Protein AF-A0A3E0PVN8-F1 (afdb_monomer)

Sequence (149 aa):
MADACSVDGCQRPIYGRQEWCEMHYRRVLRTGKTGPPGPVTRAQGCIVDGCDASHDARGYCHGHYQRLQRTGDAGTTPLREGERMCSVEGCERPHKARGFCAAHYKRVLASGDPRPDEPIRAVKGIHEHKGYRFVPVPDRYRHLRTIRR

pLDDT: mean 81.29, std 11.4, range [34.12, 94.5]

Secondary structure (DSSP, 8-state):
-PPBPSSTT--PBP-TTSSS-HHHHHHHHHHSS----------PBPSSTT--SBEEETTEEHHHHHHHHHHS---SS-SS-S-PBPSSTT--SBEEETTEEHHHHHHHHHHS---TTS-SS----SEEETTEEE-PPPGGGGGGG----

Radius of gyration: 23.18 Å; Cα contacts (8 Å, |Δi|>4): 170; chains: 1; bounding box: 50×35×57 Å

Solvent-accessible surface area (backbone atoms only — not comparable to full-atom values): 9333 Å² total; per-residue (Å²): 132,78,58,55,19,73,50,88,95,41,84,46,50,39,40,82,98,50,66,27,18,61,67,44,45,55,37,26,75,65,71,73,46,68,72,76,98,65,82,86,70,78,55,51,58,22,74,46,80,96,40,85,47,49,26,70,45,95,51,22,18,63,67,36,42,54,34,27,76,73,70,74,48,53,72,76,73,71,95,64,86,73,90,49,55,21,76,44,85,95,42,92,43,59,37,68,51,96,52,20,19,68,64,35,40,51,34,27,73,75,68,72,46,55,51,78,90,55,72,94,70,80,82,67,65,76,46,76,57,97,93,41,80,46,69,70,76,55,76,94,55,49,74,74,73,67,76,78,126

Structure (mmCIF, N/CA/C/O backbone):
data_AF-A0A3E0PVN8-F1
#
_entry.id   AF-A0A3E0PVN8-F1
#
loop_
_atom_site.group_PDB
_atom_site.id
_atom_site.type_symbol
_atom_site.label_atom_id
_atom_site.label_alt_id
_atom_site.label_comp_id
_atom_site.label_asym_id
_atom_site.label_entity_id
_atom_site.label_seq_id
_atom_site.pdbx_PDB_ins_code
_atom_site.Cartn_x
_atom_site.Cartn_y
_atom_site.Cartn_z
_atom_site.occupancy
_atom_site.B_iso_or_equiv
_atom_site.auth_seq_id
_atom_site.auth_comp_id
_atom_site.auth_asym_id
_atom_site.auth_atom_id
_atom_site.pdbx_PDB_model_num
ATOM 1 N N . MET A 1 1 ? 15.881 6.112 30.661 1.00 51.59 1 MET A N 1
ATOM 2 C CA . MET A 1 1 ? 15.039 4.906 30.802 1.00 51.59 1 MET A CA 1
ATOM 3 C C . MET A 1 1 ? 13.800 5.158 29.963 1.00 51.59 1 MET A C 1
ATOM 5 O O . MET A 1 1 ? 13.297 6.268 30.032 1.00 51.59 1 MET A O 1
ATOM 9 N N . ALA A 1 2 ? 13.408 4.246 29.073 1.00 63.62 2 ALA A N 1
ATOM 10 C CA . ALA A 1 2 ? 12.214 4.460 28.257 1.00 63.62 2 ALA A CA 1
ATOM 11 C C . ALA A 1 2 ? 10.987 4.209 29.133 1.00 63.62 2 ALA A C 1
ATOM 13 O O . ALA A 1 2 ? 10.871 3.120 29.696 1.00 63.62 2 ALA A O 1
ATOM 14 N N . ASP A 1 3 ? 10.118 5.207 29.263 1.00 81.50 3 ASP A N 1
ATOM 15 C CA . ASP A 1 3 ? 8.871 5.060 30.003 1.00 81.50 3 ASP A CA 1
ATOM 16 C C . ASP A 1 3 ? 8.054 3.896 29.424 1.00 81.50 3 ASP A C 1
ATOM 18 O O . ASP A 1 3 ? 7.998 3.688 28.205 1.00 81.50 3 ASP A O 1
ATOM 22 N N . ALA A 1 4 ? 7.481 3.084 30.308 1.00 85.44 4 ALA A N 1
ATOM 23 C CA . ALA A 1 4 ? 6.714 1.903 29.939 1.00 85.44 4 ALA A CA 1
ATOM 24 C C . ALA A 1 4 ? 5.253 2.267 29.659 1.00 85.44 4 ALA A C 1
ATOM 26 O O . ALA A 1 4 ? 4.713 3.236 30.187 1.00 85.44 4 ALA A O 1
ATOM 27 N N . CYS A 1 5 ? 4.603 1.478 28.809 1.00 89.88 5 CYS A N 1
ATOM 28 C CA . CYS A 1 5 ? 3.192 1.643 28.499 1.00 89.88 5 CYS A CA 1
ATOM 29 C C . CYS A 1 5 ? 2.320 1.605 29.767 1.00 89.88 5 CYS A C 1
ATOM 31 O O . CYS A 1 5 ? 2.388 0.650 30.528 1.00 89.88 5 CYS A O 1
ATOM 33 N N . SER A 1 6 ? 1.388 2.550 29.896 1.00 89.25 6 SER A N 1
ATOM 34 C CA . SER A 1 6 ? 0.412 2.657 31.000 1.00 89.25 6 SER A CA 1
ATOM 35 C C . SER A 1 6 ? -0.599 1.491 31.085 1.00 89.25 6 SER A C 1
ATOM 37 O O . SER A 1 6 ? -1.415 1.415 31.997 1.00 89.25 6 SER A O 1
ATOM 39 N N . VAL A 1 7 ? -0.570 0.545 30.141 1.00 87.12 7 VAL A N 1
ATOM 40 C CA . VAL A 1 7 ? -1.488 -0.602 30.168 1.00 87.12 7 VAL A CA 1
ATOM 41 C C . VAL A 1 7 ? -0.904 -1.673 31.072 1.00 87.12 7 VAL A C 1
ATOM 43 O O . VAL A 1 7 ? 0.207 -2.140 30.819 1.00 87.12 7 VAL A O 1
ATOM 46 N N . ASP A 1 8 ? -1.677 -2.077 32.075 1.00 85.31 8 ASP A N 1
ATOM 47 C CA . ASP A 1 8 ? -1.299 -3.122 33.022 1.00 85.31 8 ASP A CA 1
ATOM 48 C C . ASP A 1 8 ? -0.814 -4.396 32.302 1.00 85.31 8 ASP A C 1
ATOM 50 O O . ASP A 1 8 ? -1.404 -4.846 31.314 1.00 85.31 8 ASP A O 1
ATOM 54 N N . GLY A 1 9 ? 0.332 -4.922 32.740 1.00 83.94 9 GLY A N 1
ATOM 55 C CA . GLY A 1 9 ? 0.988 -6.076 32.116 1.00 83.94 9 GLY A CA 1
ATOM 56 C C . GLY A 1 9 ? 1.723 -5.803 30.791 1.00 83.94 9 GLY A C 1
ATOM 57 O O . GLY A 1 9 ? 2.246 -6.739 30.185 1.00 83.94 9 GLY A O 1
ATOM 58 N N . CYS A 1 10 ? 1.816 -4.554 30.317 1.00 85.50 10 CYS A N 1
ATOM 59 C CA . CYS A 1 10 ? 2.530 -4.209 29.083 1.00 85.50 10 CYS A CA 1
ATOM 60 C C . CYS A 1 10 ? 3.894 -3.558 29.350 1.00 85.50 10 CYS A C 1
ATOM 62 O O . CYS A 1 10 ? 3.992 -2.376 29.654 1.00 85.50 10 CYS A O 1
ATOM 64 N N . GLN A 1 11 ? 4.975 -4.298 29.107 1.00 86.75 11 GLN A N 1
ATOM 65 C CA . GLN A 1 11 ? 6.352 -3.811 29.292 1.00 86.75 11 GLN A CA 1
ATOM 66 C C . GLN A 1 11 ? 6.941 -3.111 28.053 1.00 86.75 11 GLN A C 1
ATOM 68 O O . GLN A 1 11 ?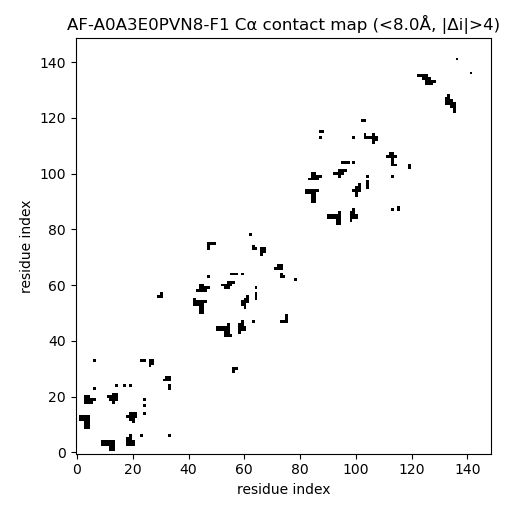 8.141 -2.852 27.977 1.00 86.75 11 GLN A O 1
ATOM 73 N N . ARG A 1 12 ? 6.123 -2.837 27.031 1.00 88.62 12 ARG A N 1
ATOM 74 C CA . ARG A 1 12 ? 6.598 -2.184 25.802 1.00 88.62 12 ARG A CA 1
ATOM 75 C C . ARG A 1 12 ? 6.855 -0.695 26.062 1.00 88.62 12 ARG A C 1
ATOM 77 O O . ARG A 1 12 ? 6.062 -0.080 26.777 1.00 88.62 12 ARG A O 1
ATOM 84 N N . PRO A 1 13 ? 7.884 -0.099 25.435 1.00 90.81 13 PRO A N 1
ATOM 85 C CA . PRO A 1 13 ? 8.174 1.318 25.606 1.00 90.81 13 PRO A CA 1
ATOM 86 C C . PRO A 1 13 ? 7.050 2.189 25.037 1.00 90.81 13 PRO A C 1
ATOM 88 O O . PRO A 1 13 ? 6.390 1.823 24.054 1.00 90.81 13 PRO A O 1
ATOM 91 N N . ILE A 1 14 ? 6.860 3.349 25.657 1.00 91.12 14 ILE A N 1
ATOM 92 C CA . ILE A 1 14 ? 5.978 4.414 25.197 1.00 91.12 14 ILE A CA 1
ATOM 93 C C . ILE A 1 14 ? 6.355 4.852 23.777 1.00 91.12 14 ILE A C 1
ATOM 95 O O . ILE A 1 14 ? 7.527 4.950 23.410 1.00 91.12 14 ILE A O 1
ATOM 99 N N . TYR A 1 15 ? 5.333 5.119 22.965 1.00 89.50 15 TYR A N 1
ATOM 100 C CA . TYR A 1 15 ? 5.480 5.636 21.613 1.00 89.50 15 TYR A CA 1
ATOM 101 C C . TYR A 1 15 ? 5.194 7.141 21.570 1.00 89.50 15 TYR A C 1
ATOM 103 O O . TYR A 1 15 ? 4.057 7.585 21.736 1.00 89.50 15 TYR A O 1
ATOM 111 N N . GLY A 1 16 ? 6.229 7.935 21.290 1.00 85.12 16 GLY A N 1
ATOM 112 C CA . GLY A 1 16 ? 6.117 9.391 21.205 1.00 85.12 16 GLY A CA 1
ATOM 113 C C . GLY A 1 16 ? 5.899 10.042 22.575 1.00 85.12 16 GLY A C 1
ATOM 114 O O . GLY A 1 16 ? 6.532 9.653 23.547 1.00 85.12 16 GLY A O 1
ATOM 115 N N . ARG A 1 17 ? 5.026 11.056 22.646 1.00 80.31 17 ARG A N 1
ATOM 116 C CA . ARG A 1 17 ? 4.707 11.813 23.878 1.00 80.31 17 ARG A CA 1
ATOM 117 C C . ARG A 1 17 ? 3.411 11.350 24.563 1.00 80.31 17 ARG A C 1
ATOM 119 O O . ARG A 1 17 ? 2.718 12.161 25.165 1.00 80.31 17 ARG A O 1
ATOM 126 N N . GLN A 1 18 ? 3.020 10.095 24.374 1.00 81.88 18 GLN A N 1
ATOM 127 C CA . GLN A 1 18 ? 1.744 9.561 24.872 1.00 81.88 18 GLN A CA 1
ATOM 128 C C . GLN A 1 18 ? 1.989 8.565 25.996 1.00 81.88 18 GLN A C 1
ATOM 130 O O . GLN A 1 18 ? 3.110 8.137 26.186 1.00 81.88 18 GLN A O 1
ATOM 135 N N . GLU A 1 19 ? 0.960 8.116 26.700 1.00 88.31 19 GLU A N 1
ATOM 136 C CA . GLU A 1 19 ? 1.131 7.164 27.812 1.00 88.31 19 GLU A CA 1
ATOM 137 C C . GLU A 1 19 ? 1.124 5.693 27.352 1.00 88.31 19 GLU A C 1
ATOM 139 O O . GLU A 1 19 ? 1.072 4.759 28.152 1.00 88.31 19 GLU A O 1
ATOM 144 N N . TRP A 1 20 ? 1.160 5.449 26.039 1.00 89.62 20 TRP A N 1
ATOM 145 C CA . TRP A 1 20 ? 0.947 4.129 25.450 1.00 89.62 20 TRP A CA 1
ATOM 146 C C . TRP A 1 20 ? 2.051 3.733 24.475 1.00 89.62 20 TRP A C 1
ATOM 148 O O . TRP A 1 20 ? 2.613 4.561 23.759 1.00 89.62 20 TRP A O 1
ATOM 158 N N . CYS A 1 21 ? 2.323 2.430 24.387 1.00 92.00 21 CYS A N 1
ATOM 159 C CA . CYS A 1 21 ? 3.156 1.883 23.320 1.00 92.00 21 CYS A CA 1
ATOM 160 C C . CYS A 1 21 ? 2.457 2.003 21.957 1.00 92.00 21 CYS A C 1
ATOM 162 O O . CYS A 1 21 ? 1.238 2.159 21.875 1.00 92.00 21 CYS A O 1
ATOM 164 N N . GLU A 1 22 ? 3.213 1.849 20.867 1.00 89.38 22 GLU A N 1
ATOM 165 C CA . GLU A 1 22 ? 2.715 2.040 19.495 1.00 89.38 22 GLU A CA 1
ATOM 166 C C . GLU A 1 22 ? 1.441 1.227 19.201 1.00 89.38 22 GLU A C 1
ATOM 168 O O . GLU A 1 22 ? 0.510 1.710 18.557 1.00 89.38 22 GLU A O 1
ATOM 173 N N . MET A 1 23 ? 1.377 -0.010 19.701 1.00 87.50 23 MET A N 1
ATOM 174 C CA . MET A 1 23 ? 0.230 -0.893 19.502 1.00 87.50 23 MET A CA 1
ATOM 175 C C . MET A 1 23 ? -1.004 -0.396 20.268 1.00 87.50 23 MET A C 1
ATOM 177 O O . MET A 1 23 ? -2.076 -0.299 19.674 1.00 87.50 23 MET A O 1
ATOM 181 N N . HIS A 1 24 ? -0.856 -0.033 21.549 1.00 89.00 24 HIS A N 1
ATOM 182 C CA . HIS A 1 24 ? -1.962 0.482 22.360 1.00 89.00 24 HIS A CA 1
ATOM 183 C C . HIS A 1 24 ? -2.436 1.850 21.873 1.00 89.00 24 HIS A C 1
ATOM 185 O O . HIS A 1 24 ? -3.642 2.052 21.772 1.00 89.00 24 HIS A O 1
ATOM 191 N N . TYR A 1 25 ? -1.527 2.730 21.449 1.00 88.44 25 TYR A N 1
ATOM 192 C CA . TYR A 1 25 ? -1.888 3.987 20.797 1.00 88.44 25 TYR A CA 1
ATOM 193 C C . TYR A 1 25 ? -2.731 3.746 19.536 1.00 88.44 25 TYR A C 1
ATOM 195 O O . TYR A 1 25 ? -3.843 4.260 19.411 1.00 88.44 25 TYR A O 1
ATOM 203 N N . ARG A 1 26 ? -2.258 2.887 18.621 1.00 84.44 26 ARG A N 1
ATOM 204 C CA . ARG A 1 26 ? -3.011 2.531 17.405 1.00 84.44 26 ARG A CA 1
ATOM 205 C C . ARG A 1 26 ? -4.355 1.878 17.724 1.00 84.44 26 ARG A C 1
ATOM 207 O O . ARG A 1 26 ? -5.321 2.088 16.994 1.00 84.44 26 ARG A O 1
ATOM 214 N N . ARG A 1 27 ? -4.439 1.094 18.798 1.00 82.94 27 ARG A N 1
ATOM 215 C CA . ARG A 1 27 ? -5.686 0.467 19.243 1.00 82.94 27 ARG A CA 1
ATOM 216 C C . ARG A 1 27 ? -6.679 1.491 19.793 1.00 82.94 27 ARG A C 1
ATOM 218 O O . ARG A 1 27 ? -7.851 1.420 19.423 1.00 82.94 27 ARG A O 1
ATOM 225 N N . VAL A 1 28 ? -6.225 2.457 20.592 1.00 85.25 28 VAL A N 1
ATOM 226 C CA . VAL A 1 28 ? -7.052 3.574 21.076 1.00 85.25 28 VAL A CA 1
ATOM 227 C C . VAL A 1 28 ? -7.566 4.401 19.899 1.00 85.25 28 VAL A C 1
ATOM 229 O O . VAL A 1 28 ? -8.759 4.670 19.837 1.00 85.25 28 VAL A O 1
ATOM 232 N N . LEU A 1 29 ? -6.733 4.692 18.894 1.00 81.75 29 LEU A N 1
ATOM 233 C CA . LEU A 1 29 ? -7.189 5.381 17.679 1.00 81.75 29 LEU A CA 1
ATOM 234 C C . LEU A 1 29 ? -8.300 4.624 16.926 1.00 81.75 29 LEU A C 1
ATOM 236 O O . LEU A 1 29 ? -9.171 5.244 16.321 1.00 81.75 29 LEU A O 1
ATOM 240 N N . ARG A 1 30 ? -8.283 3.286 16.937 1.00 71.25 30 ARG A N 1
ATOM 241 C CA . ARG A 1 30 ? -9.289 2.459 16.241 1.00 71.25 30 ARG A CA 1
ATOM 242 C C . ARG A 1 30 ? -10.567 2.254 17.056 1.00 71.25 30 ARG A C 1
ATOM 244 O O . ARG A 1 30 ? -11.672 2.326 16.522 1.00 71.25 30 ARG A O 1
ATOM 251 N N . THR A 1 31 ? -10.420 1.973 18.346 1.00 71.69 31 THR A N 1
ATOM 252 C CA . THR A 1 31 ? -11.503 1.452 19.201 1.00 71.69 31 THR A CA 1
ATOM 253 C C . THR A 1 31 ? -11.928 2.416 20.308 1.00 71.69 31 THR A C 1
ATOM 255 O O . THR A 1 31 ? -12.970 2.217 20.922 1.00 71.69 31 THR A O 1
ATOM 258 N N . GLY A 1 32 ? -11.148 3.468 20.565 1.00 78.38 32 GLY A N 1
ATOM 259 C CA . GLY A 1 32 ? -11.350 4.420 21.659 1.00 78.38 32 GLY A CA 1
ATOM 260 C C . GLY A 1 32 ? -10.847 3.941 23.025 1.00 78.38 32 GLY A C 1
ATOM 261 O O . GLY A 1 32 ? -10.862 4.723 23.968 1.00 78.38 32 GLY A O 1
ATOM 262 N N . LYS A 1 33 ? -10.404 2.681 23.162 1.00 80.88 33 LYS A N 1
ATOM 263 C CA . LYS A 1 33 ? -9.921 2.098 24.427 1.00 80.88 33 LYS A CA 1
ATOM 264 C C . LYS A 1 33 ? -8.703 1.197 24.181 1.00 80.88 33 LYS A C 1
ATOM 266 O O . LYS A 1 33 ? -8.527 0.662 23.091 1.00 80.88 33 LYS A O 1
ATOM 271 N N . THR A 1 34 ? -7.851 1.005 25.186 1.00 79.88 34 THR A N 1
ATOM 272 C CA . THR A 1 34 ? -6.748 0.026 25.115 1.00 79.88 34 THR A CA 1
ATOM 273 C C . THR A 1 34 ? -7.275 -1.406 25.252 1.00 79.88 34 THR A C 1
ATOM 275 O O . THR A 1 34 ? -6.857 -2.281 24.497 1.00 79.88 34 THR A O 1
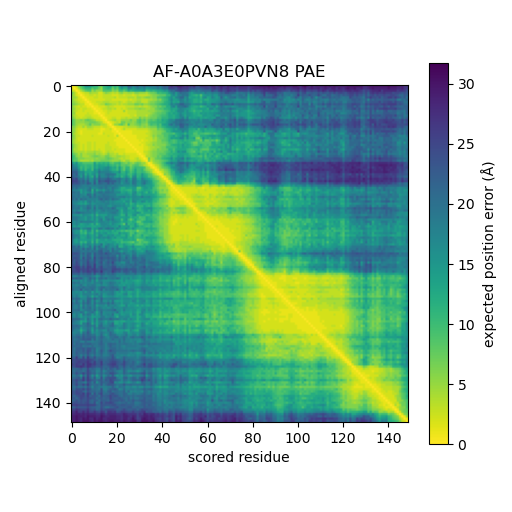ATOM 278 N N . GLY A 1 35 ? -8.260 -1.615 26.134 1.00 68.06 35 GLY A N 1
ATOM 279 C CA . GLY A 1 35 ? -8.965 -2.884 26.348 1.00 68.06 35 GLY A CA 1
ATOM 280 C C . GLY A 1 35 ? -8.060 -4.040 26.817 1.00 68.06 35 GLY A C 1
ATOM 281 O O . GLY A 1 35 ? -6.844 -3.997 26.630 1.00 68.06 35 GLY A O 1
ATOM 282 N N . PRO A 1 36 ? -8.623 -5.102 27.414 1.00 66.75 36 PRO A N 1
ATOM 283 C CA . PRO A 1 36 ? -7.845 -6.286 27.764 1.00 66.75 36 PRO A CA 1
ATOM 284 C C . PRO A 1 36 ? -7.288 -6.986 26.505 1.00 66.75 36 PRO A C 1
ATOM 286 O O . PRO A 1 36 ? -7.794 -6.780 25.391 1.00 66.75 36 PRO A O 1
ATOM 289 N N . PRO A 1 37 ? -6.245 -7.824 26.634 1.00 62.84 37 PRO A N 1
ATOM 290 C CA . PRO A 1 37 ? -5.876 -8.767 25.584 1.00 62.84 37 PRO A CA 1
ATOM 291 C C . PRO A 1 37 ? -7.051 -9.729 25.347 1.00 62.84 37 PRO A C 1
ATOM 293 O O . PRO A 1 37 ? -7.279 -10.658 26.111 1.00 62.84 37 PRO A O 1
ATOM 296 N N . GLY A 1 38 ? -7.843 -9.456 24.311 1.00 60.97 38 GLY A N 1
ATOM 297 C CA . GLY A 1 38 ? -8.971 -10.288 23.902 1.00 60.97 38 GLY A CA 1
ATOM 298 C C . GLY A 1 38 ? -8.623 -11.175 22.704 1.00 60.97 38 GLY A C 1
ATOM 299 O O . GLY A 1 38 ? -7.727 -10.825 21.926 1.00 60.97 38 GLY A O 1
ATOM 300 N N . PRO A 1 39 ? -9.328 -12.306 22.524 1.00 54.12 39 PRO A N 1
ATOM 301 C CA . PRO A 1 39 ? -9.221 -13.106 21.312 1.00 54.12 39 PRO A CA 1
ATOM 302 C C . PRO A 1 39 ? -9.532 -12.247 20.080 1.00 54.12 39 PRO A C 1
ATOM 304 O O . PRO A 1 39 ? -10.435 -11.410 20.105 1.00 54.12 39 PRO A O 1
ATOM 307 N N . VAL A 1 40 ? -8.789 -12.463 18.991 1.00 54.59 40 VAL A N 1
ATOM 308 C CA . VAL A 1 40 ? -9.125 -11.902 17.677 1.00 54.59 40 VAL A CA 1
ATOM 309 C C . VAL A 1 40 ? -10.464 -12.492 17.239 1.00 54.59 40 VAL A C 1
ATOM 311 O O . VAL A 1 40 ? -10.533 -13.610 16.732 1.00 54.59 40 VAL A O 1
ATOM 314 N N . THR A 1 41 ? -11.553 -11.767 17.490 1.00 55.81 41 THR A N 1
ATOM 315 C CA . THR A 1 41 ? -12.873 -12.121 16.968 1.00 55.81 41 THR A CA 1
ATOM 316 C C . THR A 1 41 ? -12.767 -12.227 15.453 1.00 55.81 41 THR A C 1
ATOM 318 O O . THR A 1 41 ? -12.234 -11.317 14.811 1.00 55.81 41 THR A O 1
ATOM 321 N N . ARG A 1 42 ? -13.232 -13.345 14.876 1.00 55.19 42 ARG A N 1
ATOM 322 C CA . ARG A 1 42 ? -13.285 -13.502 13.418 1.00 55.19 42 ARG A CA 1
ATOM 323 C C . ARG A 1 42 ? -14.049 -12.320 12.849 1.00 55.19 42 ARG A C 1
ATOM 325 O O . ARG A 1 42 ? -15.148 -12.019 13.310 1.00 55.19 42 ARG A O 1
ATOM 332 N N . ALA A 1 43 ? -13.421 -11.658 11.890 1.00 58.59 43 ALA A N 1
ATOM 333 C CA . ALA A 1 43 ? -13.964 -10.455 11.317 1.00 58.59 43 ALA A CA 1
ATOM 334 C C . ALA A 1 43 ? -15.321 -10.757 10.669 1.00 58.59 43 ALA A C 1
ATOM 336 O O . ALA A 1 43 ? -15.385 -11.526 9.709 1.00 58.59 43 ALA A O 1
ATOM 337 N N . GLN A 1 44 ? -16.396 -10.186 11.213 1.00 68.75 44 GLN A N 1
ATOM 338 C CA . GLN A 1 44 ? -17.706 -10.215 10.563 1.00 68.75 44 GLN A CA 1
ATOM 339 C C . GLN A 1 44 ? -17.617 -9.443 9.236 1.00 68.75 44 GLN A C 1
ATOM 341 O O . GLN A 1 44 ? -16.654 -8.710 8.998 1.00 68.75 44 GLN A O 1
ATOM 346 N N . GLY A 1 45 ? -18.601 -9.621 8.355 1.00 80.25 45 GLY A N 1
ATOM 347 C CA . GLY A 1 45 ? -18.673 -8.866 7.103 1.00 80.25 45 GLY A CA 1
ATOM 348 C C . GLY A 1 45 ? -18.691 -7.352 7.339 1.00 80.25 45 GLY A C 1
ATOM 349 O O . GLY A 1 45 ? -19.039 -6.872 8.423 1.00 80.25 45 GLY A O 1
ATOM 350 N N . CYS A 1 46 ? -18.279 -6.595 6.327 1.00 86.62 46 CYS A N 1
ATOM 351 C CA . CYS A 1 46 ? -18.405 -5.147 6.333 1.00 86.62 46 CYS A CA 1
ATOM 352 C C . CYS A 1 46 ? -19.888 -4.744 6.360 1.00 86.62 46 CYS A C 1
ATOM 354 O O . CYS A 1 46 ? -20.695 -5.314 5.639 1.00 86.62 46 CYS A O 1
ATOM 356 N N . ILE A 1 47 ? -20.236 -3.706 7.124 1.00 87.62 47 ILE A N 1
ATOM 357 C CA . ILE A 1 47 ? -21.605 -3.160 7.210 1.00 87.62 47 ILE A CA 1
ATOM 358 C C . ILE A 1 47 ? -22.064 -2.439 5.931 1.00 87.62 47 ILE A C 1
ATOM 360 O O . ILE A 1 47 ? -23.215 -2.034 5.818 1.00 87.62 47 ILE A O 1
ATOM 364 N N . VAL A 1 48 ? -21.151 -2.233 4.982 1.00 84.50 48 VAL A N 1
ATOM 365 C CA . VAL A 1 48 ? -21.461 -1.575 3.713 1.00 84.50 48 VAL A CA 1
ATOM 366 C C . VAL A 1 48 ? -22.086 -2.610 2.796 1.00 84.50 48 VAL A C 1
ATOM 368 O O . VAL A 1 48 ? -21.473 -3.646 2.535 1.00 84.50 48 VAL A O 1
ATOM 371 N N . ASP A 1 49 ? -23.286 -2.303 2.315 1.00 84.06 49 ASP A N 1
ATOM 372 C CA . ASP A 1 49 ? -24.045 -3.162 1.415 1.00 84.06 49 ASP A CA 1
ATOM 373 C C . ASP A 1 49 ? -23.223 -3.514 0.161 1.00 84.06 49 ASP A C 1
ATOM 375 O O . ASP A 1 49 ? -22.575 -2.649 -0.438 1.00 84.06 49 ASP A O 1
ATOM 379 N N . GLY A 1 50 ? -23.177 -4.803 -0.187 1.00 82.06 50 GLY A N 1
ATOM 380 C CA . GLY A 1 50 ? -22.377 -5.315 -1.305 1.00 82.06 50 GLY A CA 1
ATOM 381 C C . GLY A 1 50 ? -20.868 -5.450 -1.046 1.00 82.06 50 GLY A C 1
ATOM 382 O O . GLY A 1 50 ? -20.101 -5.586 -1.999 1.00 82.06 50 GLY A O 1
ATOM 383 N N . CYS A 1 51 ? -20.404 -5.402 0.211 1.00 82.69 51 CYS A N 1
ATOM 384 C CA . CYS A 1 51 ? -18.993 -5.591 0.558 1.00 82.69 51 CYS A CA 1
ATOM 385 C C . CYS A 1 51 ? -18.745 -6.859 1.393 1.00 82.69 51 CYS A C 1
ATOM 387 O O . CYS A 1 51 ? -18.908 -6.858 2.611 1.00 82.69 51 CYS A O 1
ATOM 389 N N . ASP A 1 52 ? -18.205 -7.902 0.759 1.00 81.94 52 ASP A N 1
ATOM 390 C CA . ASP A 1 52 ? -17.848 -9.173 1.419 1.00 81.94 52 ASP A CA 1
ATOM 391 C C . ASP A 1 52 ? -16.510 -9.135 2.181 1.00 81.94 52 ASP A C 1
ATOM 393 O O . ASP A 1 52 ? -16.028 -10.147 2.696 1.00 81.94 52 ASP A O 1
ATOM 397 N N . ALA A 1 53 ? -15.860 -7.971 2.247 1.00 81.56 53 ALA A N 1
ATOM 398 C CA . ALA A 1 53 ? -14.590 -7.839 2.943 1.00 81.56 53 ALA A CA 1
ATOM 399 C C . ALA A 1 53 ? -14.779 -7.943 4.463 1.00 81.56 53 ALA A C 1
ATOM 401 O O . ALA A 1 53 ? -15.684 -7.348 5.045 1.00 81.56 53 ALA A O 1
ATOM 402 N N . SER A 1 54 ? -13.848 -8.629 5.119 1.00 82.31 54 SER A N 1
ATOM 403 C CA . SER A 1 54 ? -13.755 -8.704 6.574 1.00 82.31 54 SER A CA 1
ATOM 404 C C . SER A 1 54 ? -13.680 -7.319 7.229 1.00 82.31 54 SER A C 1
ATOM 406 O O . SER A 1 54 ? -12.880 -6.468 6.818 1.00 82.31 54 SER A O 1
ATOM 408 N N . HIS A 1 55 ? -14.480 -7.101 8.276 1.00 83.75 55 HIS A N 1
ATOM 409 C CA . HIS A 1 55 ? -14.390 -5.901 9.096 1.00 83.75 55 HIS A CA 1
ATOM 410 C C . HIS A 1 55 ? -13.018 -5.791 9.785 1.00 83.75 55 HIS A C 1
ATOM 412 O O . HIS A 1 55 ? -12.377 -6.787 10.104 1.00 83.75 55 HIS A O 1
ATOM 418 N N . ASP A 1 56 ? -12.543 -4.569 10.003 1.00 75.62 56 ASP A N 1
ATOM 419 C CA . ASP A 1 56 ? -11.301 -4.276 10.737 1.00 75.62 56 ASP A CA 1
ATOM 420 C C . ASP A 1 56 ? -11.614 -3.486 12.015 1.00 75.62 56 ASP A C 1
ATOM 422 O O . ASP A 1 56 ? -11.073 -3.769 13.082 1.00 75.62 56 ASP A O 1
ATOM 426 N N . ALA A 1 57 ? -12.529 -2.512 11.935 1.00 72.75 57 ALA A N 1
ATOM 427 C CA . ALA A 1 57 ? -12.952 -1.716 13.083 1.00 72.75 57 ALA A CA 1
ATOM 428 C C . ALA A 1 57 ? -14.361 -1.143 12.886 1.00 72.75 57 ALA A C 1
ATOM 430 O O . ALA A 1 57 ? -14.737 -0.752 11.782 1.00 72.75 57 ALA A O 1
ATOM 431 N N . ARG A 1 58 ? -15.129 -1.050 13.982 1.00 76.94 58 ARG A N 1
ATOM 432 C CA . ARG A 1 58 ? -16.466 -0.420 14.026 1.00 76.94 58 ARG A CA 1
ATOM 433 C C . ARG A 1 58 ? -17.457 -0.950 12.970 1.00 76.94 58 ARG A C 1
ATOM 435 O O . ARG A 1 58 ? -18.287 -0.194 12.485 1.00 76.94 58 ARG A O 1
ATOM 442 N N . GLY A 1 59 ? -17.345 -2.225 12.594 1.00 84.62 59 GLY A N 1
ATOM 443 C CA . GLY A 1 59 ? -18.197 -2.853 11.574 1.00 84.62 59 GLY A CA 1
ATOM 444 C C . GLY A 1 59 ? -17.797 -2.567 10.121 1.00 84.62 59 GLY A C 1
ATOM 445 O O . GLY A 1 59 ? -18.419 -3.102 9.212 1.00 84.62 59 GLY A O 1
ATOM 446 N N . TYR A 1 60 ? -16.745 -1.785 9.870 1.00 87.31 60 TYR A N 1
ATOM 447 C CA . TYR A 1 60 ? -16.260 -1.479 8.521 1.00 87.31 60 TYR A CA 1
ATOM 448 C C . TYR A 1 60 ? -15.002 -2.280 8.188 1.00 87.31 60 TYR A C 1
ATOM 450 O O . TYR A 1 60 ? -14.144 -2.489 9.050 1.00 87.31 60 TYR A O 1
ATOM 458 N N . CYS A 1 61 ? -14.838 -2.679 6.925 1.00 88.81 61 CYS A N 1
ATOM 459 C CA . CYS A 1 61 ? -13.555 -3.171 6.425 1.00 88.81 61 CYS A CA 1
ATOM 460 C C . CYS A 1 61 ? -12.495 -2.061 6.490 1.00 88.81 61 CYS A C 1
ATOM 462 O O . CYS A 1 61 ? -12.821 -0.872 6.521 1.00 88.81 61 CYS A O 1
ATOM 464 N N . HIS A 1 62 ? -11.211 -2.425 6.473 1.00 85.69 62 HIS A N 1
ATOM 465 C CA . HIS A 1 62 ? -10.116 -1.449 6.554 1.00 85.69 62 HIS A CA 1
ATOM 466 C C . HIS A 1 62 ? -10.230 -0.329 5.494 1.00 85.69 62 HIS A C 1
ATOM 468 O O . HIS A 1 62 ? -9.926 0.830 5.774 1.00 85.69 62 HIS A O 1
ATOM 474 N N . GLY A 1 63 ? -10.712 -0.656 4.288 1.00 85.56 63 GLY A N 1
ATOM 475 C CA . GLY A 1 63 ? -10.943 0.315 3.216 1.00 85.56 63 GLY A CA 1
ATOM 476 C C . GLY A 1 63 ? -12.051 1.322 3.538 1.00 85.56 63 GLY A C 1
ATOM 477 O O . GLY A 1 63 ? -11.818 2.529 3.465 1.00 85.56 63 GLY A O 1
ATOM 478 N N . HIS A 1 64 ? -13.230 0.838 3.937 1.00 88.12 64 HIS A N 1
ATOM 479 C CA . HIS A 1 64 ? -14.365 1.691 4.296 1.00 88.12 64 HIS A CA 1
ATOM 480 C C . HIS A 1 64 ? -14.112 2.485 5.577 1.00 88.12 64 HIS A C 1
ATOM 482 O O . HIS A 1 64 ? -14.453 3.663 5.633 1.00 88.12 64 HIS A O 1
ATOM 488 N N . TYR A 1 65 ? -13.413 1.911 6.561 1.00 88.19 65 TYR A N 1
ATOM 489 C CA . TYR A 1 65 ? -13.003 2.648 7.755 1.00 88.19 65 TYR A CA 1
ATOM 490 C C . TYR A 1 65 ? -12.050 3.802 7.411 1.00 88.19 65 TYR A C 1
ATOM 492 O O . TYR A 1 65 ? -12.240 4.924 7.878 1.00 88.19 65 TYR A O 1
ATOM 500 N N . GLN A 1 66 ? -11.045 3.567 6.555 1.00 86.31 66 GLN A N 1
ATOM 501 C CA . GLN A 1 66 ? -10.152 4.644 6.110 1.00 86.31 66 GLN A CA 1
ATOM 502 C C . GLN A 1 66 ? -10.886 5.734 5.331 1.00 86.31 66 GLN A C 1
ATOM 504 O O . GLN A 1 66 ? -10.531 6.908 5.449 1.00 86.31 66 GLN A O 1
ATOM 509 N N . ARG A 1 67 ? -11.879 5.367 4.520 1.00 85.94 67 ARG A N 1
ATOM 510 C CA . ARG A 1 67 ? -12.675 6.344 3.779 1.00 85.94 67 ARG A CA 1
ATOM 511 C C . ARG A 1 67 ? -13.541 7.182 4.715 1.00 85.94 67 ARG A C 1
ATOM 513 O O . ARG A 1 67 ? -13.480 8.408 4.626 1.00 85.94 67 ARG A O 1
ATOM 520 N N . LEU A 1 68 ? -14.227 6.537 5.657 1.00 88.00 68 LEU A N 1
ATOM 521 C CA . LEU A 1 68 ? -15.023 7.194 6.689 1.00 88.00 68 LEU A CA 1
ATOM 522 C C . LEU A 1 68 ? -14.183 8.224 7.457 1.00 88.00 68 LEU A C 1
ATOM 524 O O . LEU A 1 68 ? -14.596 9.364 7.618 1.00 88.00 68 LEU A O 1
ATOM 528 N N . GLN A 1 69 ? -12.960 7.860 7.851 1.00 86.19 69 GLN A N 1
ATOM 529 C CA . GLN A 1 69 ? -12.043 8.767 8.552 1.00 86.19 69 GLN A CA 1
ATOM 530 C C . GLN A 1 69 ? -11.601 9.979 7.715 1.00 86.19 69 GLN A C 1
ATOM 532 O O . GLN A 1 69 ? -11.334 11.038 8.270 1.00 86.19 69 GLN A O 1
ATOM 537 N N . ARG A 1 70 ? -11.482 9.836 6.390 1.00 82.69 70 ARG A N 1
ATOM 538 C CA . ARG A 1 70 ? -10.991 10.908 5.504 1.00 82.69 70 ARG A CA 1
ATOM 539 C C . ARG A 1 70 ? -12.090 11.807 4.957 1.00 82.69 70 ARG A C 1
ATOM 541 O O . ARG A 1 70 ? -11.821 12.963 4.658 1.00 82.69 70 ARG A O 1
ATOM 548 N N . THR A 1 71 ? -13.276 11.250 4.746 1.00 83.38 71 THR A N 1
ATOM 549 C CA . THR A 1 71 ? -14.351 11.896 3.979 1.00 83.38 71 THR A CA 1
ATOM 550 C C . THR A 1 71 ? -15.648 12.037 4.766 1.00 83.38 71 THR A C 1
ATOM 552 O O . THR A 1 71 ? -16.533 12.760 4.329 1.00 83.38 71 THR A O 1
ATOM 555 N N . GLY A 1 72 ? -15.770 11.372 5.918 1.00 86.06 72 GLY A N 1
ATOM 556 C CA . GLY A 1 72 ? -17.004 11.329 6.702 1.00 86.06 72 GLY A CA 1
ATOM 557 C C . GLY A 1 72 ? -18.034 10.309 6.207 1.00 86.06 72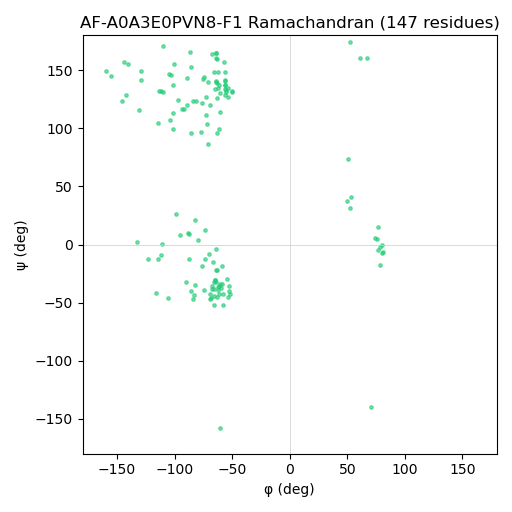 GLY A C 1
ATOM 558 O O . GLY A 1 72 ? -19.007 10.074 6.914 1.00 86.06 72 GLY A O 1
ATOM 559 N N . ASP A 1 73 ? -17.804 9.657 5.061 1.00 84.06 73 ASP A N 1
ATOM 560 C CA . ASP A 1 73 ? -18.686 8.630 4.496 1.00 84.06 73 ASP A CA 1
ATOM 561 C C . ASP A 1 73 ? -17.910 7.349 4.140 1.00 84.06 73 ASP A C 1
ATOM 563 O O . ASP A 1 73 ? -16.770 7.385 3.672 1.00 84.06 73 ASP A O 1
ATOM 567 N N . ALA A 1 74 ? -18.525 6.192 4.380 1.00 81.31 74 ALA A N 1
ATOM 568 C CA . ALA A 1 74 ? -17.995 4.903 3.952 1.00 81.31 74 ALA A CA 1
ATOM 569 C C . ALA A 1 74 ? -18.344 4.612 2.482 1.00 81.31 74 ALA A C 1
ATOM 571 O O . ALA A 1 74 ? -17.496 4.063 1.780 1.00 81.31 74 ALA A O 1
ATOM 572 N N . GLY A 1 75 ? -19.521 5.043 2.007 1.00 80.00 75 GLY A N 1
ATOM 573 C CA . GLY A 1 75 ? -20.013 4.893 0.634 1.00 80.00 75 GLY A CA 1
ATOM 574 C C . GLY A 1 75 ? -19.974 3.464 0.064 1.00 80.00 75 GLY A C 1
ATOM 575 O O . GLY A 1 75 ? -19.434 2.540 0.657 1.00 80.00 75 GLY A O 1
ATOM 576 N N . THR A 1 76 ? -20.524 3.278 -1.135 1.00 72.62 76 THR A N 1
ATOM 577 C CA . THR A 1 76 ? -20.476 1.999 -1.883 1.00 72.62 76 THR A CA 1
ATOM 578 C C . THR A 1 76 ? -19.609 2.082 -3.137 1.00 72.62 76 THR A C 1
ATOM 580 O O . THR A 1 76 ? -19.304 1.072 -3.769 1.00 72.62 76 THR A O 1
ATOM 583 N N . THR A 1 77 ? -19.173 3.287 -3.514 1.00 69.56 77 THR A N 1
ATOM 584 C CA . THR A 1 77 ? -18.315 3.485 -4.683 1.00 69.56 77 THR A CA 1
ATOM 585 C C . THR A 1 77 ? -17.001 2.727 -4.508 1.00 69.56 77 THR A C 1
ATOM 587 O O . THR A 1 77 ? -16.329 2.924 -3.490 1.00 69.56 77 THR A O 1
ATOM 590 N N . PRO A 1 78 ? -16.567 1.924 -5.495 1.00 64.31 78 PRO A N 1
ATOM 591 C CA . PRO A 1 78 ? -15.305 1.209 -5.409 1.00 64.31 78 PRO A CA 1
ATOM 592 C C . PRO A 1 78 ? -14.155 2.171 -5.096 1.00 64.31 78 PRO A C 1
ATOM 594 O O . PRO A 1 78 ? -14.032 3.242 -5.687 1.00 64.31 78 PRO A O 1
ATOM 597 N N . LEU A 1 79 ? -13.280 1.795 -4.158 1.00 62.34 79 LEU A N 1
ATOM 598 C CA . LEU A 1 79 ? -12.096 2.596 -3.814 1.00 62.34 79 LEU A CA 1
ATOM 599 C C . LEU A 1 79 ? -11.118 2.744 -4.986 1.00 62.34 79 LEU A C 1
ATOM 601 O O . LEU A 1 79 ? -10.290 3.655 -4.976 1.00 62.34 79 LEU A O 1
ATOM 605 N N . ARG A 1 80 ? -11.172 1.831 -5.961 1.00 62.41 80 ARG A N 1
ATOM 606 C CA . ARG A 1 80 ? -10.352 1.854 -7.171 1.00 62.41 80 ARG A CA 1
ATOM 607 C C . ARG A 1 80 ? -11.173 1.379 -8.358 1.00 62.41 80 ARG A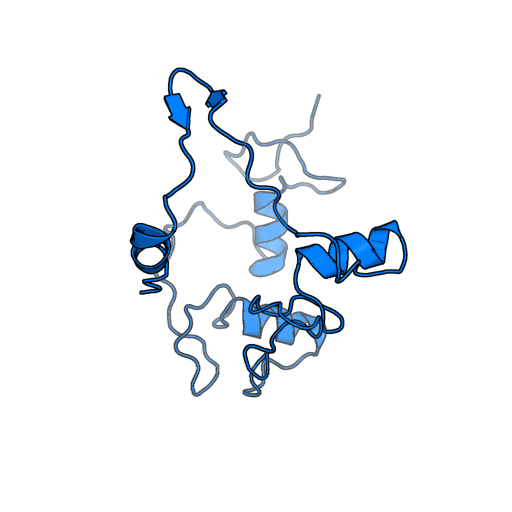 C 1
ATOM 609 O O . ARG A 1 80 ? -11.765 0.307 -8.315 1.00 62.41 80 ARG A O 1
ATOM 616 N N . GLU A 1 81 ? -11.152 2.172 -9.414 1.00 60.62 81 GLU A N 1
ATOM 617 C CA . GLU A 1 81 ? -11.713 1.827 -10.712 1.00 60.62 81 GLU A CA 1
ATOM 618 C C . GLU A 1 81 ? -10.657 1.048 -11.514 1.00 60.62 81 GLU A C 1
ATOM 620 O O . GLU A 1 81 ? -9.750 1.640 -12.104 1.00 60.62 81 GLU A O 1
ATOM 625 N N . GLY A 1 82 ? -10.752 -0.284 -11.461 1.00 64.75 82 GLY A N 1
ATOM 626 C CA . GLY A 1 82 ? -9.998 -1.222 -12.298 1.00 64.75 82 GLY A CA 1
ATOM 627 C C . GLY A 1 82 ? -8.476 -1.291 -12.086 1.00 64.75 82 GLY A C 1
ATOM 628 O O . GLY A 1 82 ? -7.821 -0.391 -11.550 1.00 64.75 82 GLY A O 1
ATOM 629 N N . GLU A 1 83 ? -7.881 -2.394 -12.545 1.00 69.94 83 GLU A N 1
ATOM 630 C CA . GLU A 1 83 ? -6.430 -2.505 -12.704 1.00 69.94 83 GLU A CA 1
ATOM 631 C C . GLU A 1 83 ? -6.003 -1.748 -13.965 1.00 69.94 83 GLU A C 1
ATOM 633 O O . GLU A 1 83 ? -6.069 -2.257 -15.079 1.00 69.94 83 GLU A O 1
ATOM 638 N N . ARG A 1 84 ? -5.560 -0.500 -13.802 1.00 83.25 84 ARG A N 1
ATOM 639 C CA . ARG A 1 84 ? -4.941 0.242 -14.910 1.00 83.25 84 ARG A CA 1
ATOM 640 C C . ARG A 1 84 ? -3.523 -0.288 -15.131 1.00 83.25 84 ARG A C 1
ATOM 642 O O . ARG A 1 84 ? -2.825 -0.587 -14.159 1.00 83.25 84 ARG A O 1
ATOM 649 N N . MET A 1 85 ? -3.086 -0.381 -16.382 1.00 90.38 85 MET A N 1
ATOM 650 C CA . MET A 1 85 ? -1.720 -0.781 -16.739 1.00 90.38 85 MET A CA 1
ATOM 651 C C . MET A 1 85 ? -0.770 0.421 -16.759 1.00 90.38 85 MET A C 1
ATOM 653 O O . MET A 1 85 ? -1.194 1.575 -16.703 1.00 90.38 85 MET A O 1
ATOM 657 N N . CYS A 1 86 ? 0.531 0.149 -16.783 1.00 92.06 86 CYS A N 1
ATOM 658 C CA . CYS A 1 86 ? 1.550 1.178 -16.927 1.00 92.06 86 CYS A CA 1
ATOM 659 C C . CYS A 1 86 ? 1.454 1.862 -18.297 1.00 92.06 86 CYS A C 1
ATOM 661 O O . CYS A 1 86 ? 1.453 1.184 -19.314 1.00 92.06 86 CYS A O 1
ATOM 663 N N . SER A 1 87 ? 1.513 3.192 -18.331 1.00 92.00 87 SER A N 1
ATOM 664 C CA . SER A 1 87 ? 1.528 4.002 -19.560 1.00 92.00 87 SER A CA 1
ATOM 665 C C . SER A 1 87 ? 2.854 3.965 -20.333 1.00 92.00 87 SER A C 1
ATOM 667 O O . SER A 1 87 ? 3.082 4.812 -21.183 1.00 92.00 87 SER A O 1
ATOM 669 N N . VAL A 1 88 ? 3.766 3.049 -20.000 1.00 90.25 88 VAL A N 1
ATOM 670 C CA . VAL A 1 88 ? 5.038 2.908 -20.721 1.00 90.25 88 VAL A CA 1
ATOM 671 C C . VAL A 1 88 ? 4.861 1.785 -21.726 1.00 90.25 88 VAL A C 1
ATOM 673 O O . VAL A 1 88 ? 4.505 0.676 -21.323 1.00 90.25 88 VAL A O 1
ATOM 676 N N . GLU A 1 89 ? 5.124 2.078 -22.995 1.00 88.81 89 GLU A N 1
ATOM 677 C CA . GLU A 1 89 ? 5.043 1.118 -24.096 1.00 88.81 89 GLU A CA 1
ATOM 678 C C . GLU A 1 89 ? 5.807 -0.176 -23.765 1.00 88.81 89 GLU A C 1
ATOM 680 O O . GLU A 1 89 ? 6.922 -0.152 -23.241 1.00 88.81 89 GLU A O 1
ATOM 685 N N . GLY A 1 90 ? 5.172 -1.327 -24.001 1.00 85.94 90 GLY A N 1
ATOM 686 C CA . GLY A 1 90 ? 5.739 -2.646 -23.687 1.00 85.94 90 GLY A CA 1
ATOM 687 C C . GLY A 1 90 ? 5.762 -3.029 -22.197 1.00 85.94 90 GLY A C 1
ATOM 688 O O . GLY A 1 90 ? 6.308 -4.076 -21.841 1.00 85.94 90 GLY A O 1
ATOM 689 N N . CYS A 1 91 ? 5.177 -2.230 -21.293 1.00 88.25 91 CYS A N 1
ATOM 690 C CA . CYS A 1 91 ? 5.121 -2.543 -19.864 1.00 88.25 91 CYS A CA 1
ATOM 691 C C . CYS A 1 91 ? 3.755 -3.092 -19.416 1.00 88.25 91 CYS A C 1
ATOM 693 O O . CYS A 1 91 ? 2.854 -2.347 -19.045 1.00 88.25 91 CYS A O 1
ATOM 695 N N . GLU A 1 92 ? 3.644 -4.413 -19.279 1.00 87.50 92 GLU A N 1
ATOM 696 C CA . GLU A 1 92 ? 2.415 -5.103 -18.829 1.00 87.50 92 GLU A CA 1
ATOM 697 C C . GLU A 1 92 ? 2.226 -5.122 -17.297 1.00 87.50 92 GLU A C 1
ATOM 699 O O . GLU A 1 92 ? 1.561 -5.987 -16.717 1.00 87.50 92 GLU A O 1
ATOM 704 N N . ARG A 1 93 ? 2.888 -4.208 -16.583 1.00 86.75 93 ARG A N 1
ATOM 705 C CA . ARG A 1 93 ? 2.803 -4.144 -15.120 1.00 86.75 93 ARG A CA 1
ATOM 706 C C . ARG A 1 93 ? 1.640 -3.256 -14.691 1.00 86.75 93 ARG A C 1
ATOM 708 O O . ARG A 1 93 ? 1.470 -2.187 -15.276 1.00 86.75 93 ARG A O 1
ATOM 715 N N . PRO A 1 94 ? 0.928 -3.608 -13.605 1.00 89.44 94 PRO A N 1
ATOM 716 C CA . PRO A 1 94 ? -0.138 -2.764 -13.087 1.00 89.44 94 PRO A CA 1
ATOM 717 C C . PRO A 1 94 ? 0.416 -1.399 -12.661 1.00 89.44 94 PRO A C 1
ATOM 719 O O . PRO A 1 94 ? 1.485 -1.292 -12.037 1.00 89.44 94 PRO A O 1
ATOM 722 N N . HIS A 1 95 ? -0.318 -0.348 -13.014 1.00 90.44 95 HIS A N 1
ATOM 723 C CA . HIS A 1 95 ? -0.040 1.015 -12.595 1.00 90.44 95 HIS A CA 1
ATOM 724 C C . HIS A 1 95 ? -0.190 1.123 -11.073 1.00 90.44 95 HIS A C 1
ATOM 726 O O . HIS A 1 95 ? -1.101 0.564 -10.461 1.00 90.44 95 HIS A O 1
ATOM 732 N N . LYS A 1 96 ? 0.724 1.870 -10.455 1.00 87.94 96 LYS A N 1
ATOM 733 C CA . LYS A 1 96 ? 0.708 2.158 -9.021 1.00 87.94 96 LYS A CA 1
ATOM 734 C C . LYS A 1 96 ? 0.276 3.592 -8.735 1.00 87.94 96 LYS A C 1
ATOM 736 O O . LYS A 1 96 ? -0.492 3.814 -7.804 1.00 87.94 96 LYS A O 1
ATOM 741 N N . ALA A 1 97 ? 0.838 4.554 -9.463 1.00 87.38 97 ALA A N 1
ATOM 742 C CA . ALA A 1 97 ? 0.553 5.974 -9.286 1.00 87.38 97 ALA A CA 1
ATOM 743 C C . ALA A 1 97 ? 0.923 6.759 -10.549 1.00 87.38 97 ALA A C 1
ATOM 745 O O . ALA A 1 97 ? 1.870 6.391 -11.244 1.00 87.38 97 ALA A O 1
ATOM 746 N N . ARG A 1 98 ? 0.196 7.853 -10.820 1.00 87.50 98 ARG A N 1
ATOM 747 C CA . ARG A 1 98 ? 0.443 8.775 -11.949 1.00 87.50 98 ARG A CA 1
ATOM 748 C C . ARG A 1 98 ? 0.600 8.073 -13.313 1.00 87.50 98 ARG A C 1
ATOM 750 O O . ARG A 1 98 ? 1.451 8.457 -14.097 1.00 87.50 98 ARG A O 1
ATOM 757 N N . GLY A 1 99 ? -0.164 7.007 -13.568 1.00 89.94 99 GLY A N 1
ATOM 758 C CA . GLY A 1 99 ? -0.074 6.225 -14.814 1.00 89.94 99 GLY A CA 1
ATOM 759 C C . GLY A 1 99 ? 1.121 5.264 -14.904 1.00 89.94 99 GLY A C 1
ATOM 760 O O . GLY A 1 99 ? 1.193 4.451 -15.815 1.00 89.94 99 GLY A O 1
ATOM 761 N N . PHE A 1 100 ? 2.038 5.259 -13.934 1.00 93.50 100 PHE A N 1
ATOM 762 C CA . PHE A 1 100 ? 3.245 4.434 -13.985 1.00 93.50 100 PHE A CA 1
ATOM 763 C C . PHE A 1 100 ? 3.173 3.224 -13.051 1.00 93.50 100 PHE A C 1
ATOM 765 O O . PHE A 1 100 ? 2.619 3.288 -11.948 1.00 93.50 100 PHE A O 1
ATOM 772 N N . CYS A 1 101 ? 3.798 2.110 -13.450 1.00 93.50 101 CYS A N 1
ATOM 773 C CA . CYS A 1 101 ? 4.053 0.994 -12.540 1.00 93.50 101 CYS A CA 1
ATOM 774 C C . CYS A 1 101 ? 4.999 1.421 -11.407 1.00 93.50 101 CYS A C 1
ATOM 776 O O . CYS A 1 101 ? 5.708 2.422 -11.500 1.00 93.50 101 CYS A O 1
ATOM 778 N N . ALA A 1 102 ? 5.073 0.626 -10.337 1.00 92.38 102 ALA A N 1
ATOM 779 C CA . ALA A 1 102 ? 5.892 0.951 -9.167 1.00 92.38 102 ALA A CA 1
ATOM 780 C C . ALA A 1 102 ? 7.373 1.243 -9.483 1.00 92.38 102 ALA A C 1
ATOM 782 O O . ALA A 1 102 ? 8.012 1.991 -8.748 1.00 92.38 102 ALA A O 1
ATOM 783 N N . ALA A 1 103 ? 7.924 0.635 -10.537 1.00 91.81 103 ALA A N 1
ATOM 784 C CA . ALA A 1 103 ? 9.314 0.831 -10.930 1.00 91.81 103 ALA A CA 1
ATOM 785 C C . ALA A 1 103 ? 9.518 2.083 -11.792 1.00 91.81 103 ALA A C 1
ATOM 787 O O . ALA A 1 103 ? 10.390 2.884 -11.473 1.00 91.81 103 ALA A O 1
ATOM 788 N N . HIS A 1 104 ? 8.685 2.294 -12.817 1.00 93.69 104 HIS A N 1
ATOM 789 C CA . HIS A 1 104 ? 8.727 3.519 -13.621 1.00 93.69 104 HIS A CA 1
ATOM 790 C C . HIS A 1 104 ? 8.424 4.749 -12.769 1.00 93.69 104 HIS A C 1
ATOM 792 O O . HIS A 1 104 ? 9.137 5.739 -12.856 1.00 93.69 104 HIS A O 1
ATOM 798 N N . TYR A 1 105 ? 7.475 4.649 -11.834 1.00 94.50 105 TYR A N 1
ATOM 799 C CA . TYR A 1 105 ? 7.197 5.733 -10.896 1.00 94.50 105 TYR A CA 1
ATOM 800 C C . TYR A 1 105 ? 8.421 6.097 -10.040 1.00 94.50 105 TYR A C 1
ATOM 802 O O . TYR A 1 105 ? 8.672 7.271 -9.798 1.00 94.50 105 TYR A O 1
ATOM 810 N N . LYS A 1 106 ? 9.230 5.113 -9.618 1.00 92.62 106 LYS A N 1
ATOM 811 C CA . LYS A 1 106 ? 10.481 5.383 -8.888 1.00 92.62 106 LYS A CA 1
ATOM 812 C C . LYS A 1 106 ? 11.522 6.102 -9.746 1.00 92.62 106 LYS A C 1
ATOM 814 O O . LYS A 1 106 ? 12.211 6.966 -9.219 1.00 92.62 106 LYS A O 1
ATOM 819 N N . ARG A 1 107 ? 11.632 5.764 -11.033 1.00 93.25 107 ARG A N 1
ATOM 820 C CA . ARG A 1 107 ? 12.527 6.469 -11.964 1.00 93.25 107 ARG A CA 1
ATOM 821 C C . ARG A 1 107 ? 12.071 7.909 -12.182 1.00 93.25 107 ARG A C 1
ATOM 823 O O . ARG A 1 107 ? 12.873 8.815 -12.013 1.00 93.25 107 ARG A O 1
ATOM 830 N N . VAL A 1 108 ? 10.770 8.129 -12.385 1.00 94.31 108 VAL A N 1
ATOM 831 C CA . VAL A 1 108 ? 10.193 9.481 -12.475 1.00 94.31 108 VAL A CA 1
ATOM 832 C C . VAL A 1 108 ? 10.467 10.292 -11.206 1.00 94.31 108 VAL A C 1
ATOM 834 O O . VAL A 1 108 ? 10.836 11.454 -11.294 1.00 94.31 108 VAL A O 1
ATOM 837 N N . LEU A 1 109 ? 10.340 9.697 -10.016 1.00 93.44 109 LEU A N 1
ATOM 838 C CA . LEU A 1 109 ? 10.661 10.398 -8.767 1.00 93.44 109 LEU A CA 1
ATOM 839 C C . LEU A 1 109 ? 12.148 10.761 -8.633 1.00 93.44 109 LEU A C 1
ATOM 841 O O . LEU A 1 109 ? 12.460 11.749 -7.979 1.00 93.44 109 LEU A O 1
ATOM 845 N N . ALA A 1 110 ? 13.049 9.963 -9.206 1.00 91.50 110 ALA A N 1
ATOM 846 C CA . ALA A 1 110 ? 14.490 10.184 -9.111 1.00 91.50 110 ALA A CA 1
ATOM 847 C C . ALA A 1 110 ? 15.021 11.152 -10.180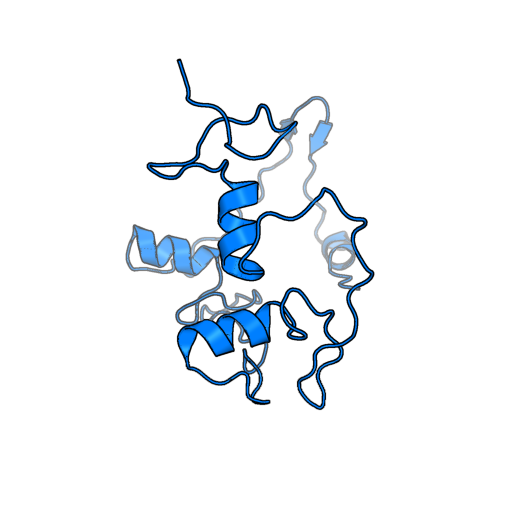 1.00 91.50 110 ALA A C 1
ATOM 849 O O . ALA A 1 110 ? 15.893 11.962 -9.889 1.00 91.50 110 ALA A O 1
ATOM 850 N N . SER A 1 111 ? 14.522 11.049 -11.412 1.00 90.00 111 SER A N 1
ATOM 851 C CA . SER A 1 111 ? 15.079 11.738 -12.583 1.00 90.00 111 SER A CA 1
ATOM 852 C C . SER A 1 111 ? 14.043 12.444 -13.461 1.00 90.00 111 SER A C 1
ATOM 854 O O . SER A 1 111 ? 14.406 12.971 -14.503 1.00 90.00 111 SER A O 1
ATOM 856 N N . GLY A 1 112 ? 12.758 12.432 -13.105 1.00 90.19 112 GLY A N 1
ATOM 857 C CA . GLY A 1 112 ? 11.672 13.015 -13.909 1.00 90.19 112 GLY A CA 1
ATOM 858 C C . GLY A 1 112 ? 11.220 12.162 -15.101 1.00 90.19 112 GLY A C 1
ATOM 859 O O . GLY A 1 112 ? 10.103 12.333 -15.577 1.00 90.19 112 GLY A O 1
ATOM 860 N N . ASP A 1 113 ? 12.035 11.199 -15.529 1.00 88.31 113 ASP A N 1
ATOM 861 C CA . ASP A 1 113 ? 11.800 10.339 -16.695 1.00 88.31 113 ASP A CA 1
ATOM 8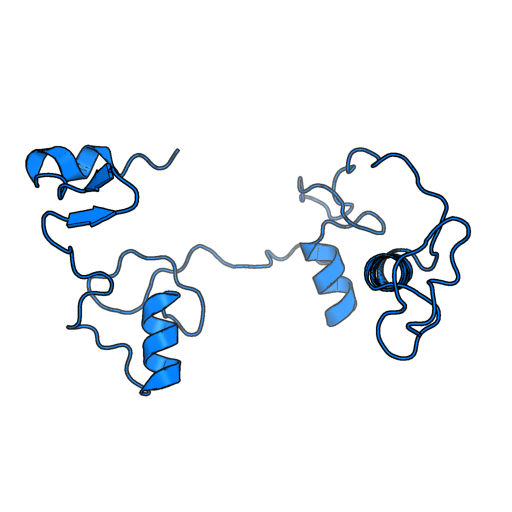62 C C . ASP A 1 113 ? 11.571 8.863 -16.283 1.00 88.31 113 ASP A C 1
ATOM 864 O O . ASP A 1 113 ? 12.346 8.331 -15.474 1.00 88.31 113 ASP A O 1
ATOM 868 N N . PRO A 1 114 ? 10.529 8.169 -16.800 1.00 87.06 114 PRO A N 1
ATOM 869 C CA . PRO A 1 114 ? 10.330 6.734 -16.577 1.00 87.06 114 PRO A CA 1
ATOM 870 C C . PRO A 1 114 ? 11.401 5.828 -17.214 1.00 87.06 114 PRO A C 1
ATOM 872 O O . PRO A 1 114 ? 11.480 4.657 -16.826 1.00 87.06 114 PRO A O 1
ATOM 875 N N . ARG A 1 115 ? 12.224 6.343 -18.138 1.00 87.94 115 ARG A N 1
ATOM 876 C CA . ARG A 1 115 ? 13.230 5.619 -18.936 1.00 87.94 115 ARG A CA 1
ATOM 877 C C . ARG A 1 115 ? 12.640 4.376 -19.611 1.00 87.94 115 ARG A C 1
ATOM 879 O O . ARG A 1 115 ? 12.884 3.264 -19.130 1.00 87.94 115 ARG A O 1
ATOM 886 N N . PRO A 1 116 ? 11.831 4.549 -20.669 1.00 82.44 116 PRO A N 1
ATOM 887 C CA . PRO A 1 116 ? 11.132 3.442 -21.321 1.00 82.44 116 PRO A CA 1
ATOM 888 C C . PRO A 1 116 ? 12.100 2.409 -21.914 1.00 82.44 116 PRO A C 1
ATOM 890 O O . PRO A 1 116 ? 11.852 1.211 -21.805 1.00 82.44 116 PRO A O 1
ATOM 893 N N . ASP A 1 117 ? 13.238 2.863 -22.441 1.00 84.31 117 ASP A N 1
ATOM 894 C CA . ASP A 1 117 ? 14.233 2.006 -23.097 1.00 84.31 117 ASP A CA 1
ATOM 895 C C . ASP A 1 117 ? 15.079 1.189 -22.110 1.00 84.31 117 ASP A C 1
ATOM 897 O O . ASP A 1 117 ? 15.710 0.197 -22.476 1.00 84.31 117 ASP A O 1
ATOM 901 N N . GLU A 1 118 ? 15.109 1.581 -20.832 1.00 82.56 118 GLU A N 1
ATOM 902 C CA . GLU A 1 118 ? 15.927 0.901 -19.834 1.00 82.56 118 GLU A CA 1
ATOM 903 C C . GLU A 1 118 ? 15.136 -0.248 -19.184 1.00 82.56 118 GLU A C 1
ATOM 905 O O . GLU A 1 118 ? 14.134 -0.007 -18.493 1.00 82.56 118 GLU A O 1
ATOM 910 N N . PRO A 1 119 ? 15.592 -1.510 -19.276 1.00 81.56 119 PRO A N 1
ATOM 911 C CA . PRO A 1 119 ? 14.862 -2.634 -18.709 1.00 81.56 119 PRO A CA 1
ATOM 912 C C . PRO A 1 119 ? 14.740 -2.498 -17.189 1.00 81.56 119 PRO A C 1
ATOM 914 O O . PRO A 1 119 ? 15.702 -2.205 -16.481 1.00 81.56 119 PRO A O 1
ATOM 917 N N . ILE A 1 120 ? 13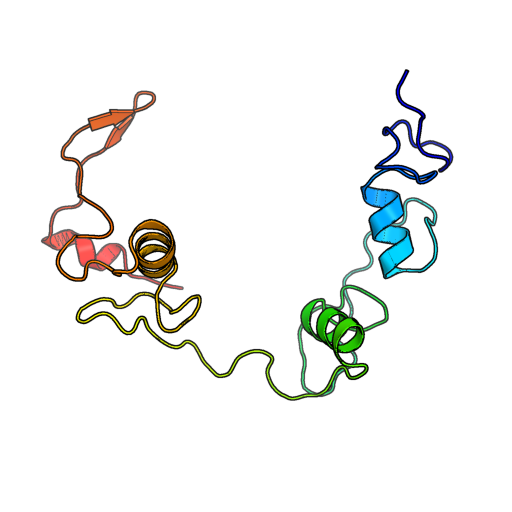.546 -2.748 -16.648 1.00 81.69 120 ILE A N 1
ATOM 918 C CA . ILE A 1 120 ? 13.310 -2.617 -15.200 1.00 81.69 120 ILE A CA 1
ATOM 919 C C . ILE A 1 120 ? 14.121 -3.643 -14.387 1.00 81.69 120 ILE A C 1
ATOM 921 O O . ILE A 1 120 ? 14.463 -3.415 -13.225 1.00 81.69 120 ILE A O 1
ATOM 925 N N . ARG A 1 121 ? 14.377 -4.818 -14.966 1.00 76.44 121 ARG A N 1
ATOM 926 C CA . ARG A 1 121 ? 15.228 -5.852 -14.378 1.00 76.44 121 ARG A CA 1
ATOM 927 C C . ARG A 1 121 ? 16.217 -6.308 -15.436 1.00 76.44 121 ARG A C 1
ATOM 929 O O . ARG A 1 121 ? 15.807 -6.917 -16.417 1.00 76.44 121 ARG A O 1
ATOM 936 N N . ALA A 1 122 ? 17.500 -6.074 -15.194 1.00 75.50 122 ALA A N 1
ATOM 937 C CA . ALA A 1 122 ? 18.550 -6.768 -15.919 1.00 75.50 122 ALA A CA 1
ATOM 938 C C . ALA A 1 122 ? 18.600 -8.223 -15.430 1.00 75.50 122 ALA A C 1
ATOM 940 O O . ALA A 1 122 ? 18.674 -8.480 -14.222 1.00 75.50 122 ALA A O 1
ATOM 941 N N . VAL A 1 123 ? 18.534 -9.182 -16.354 1.00 70.69 123 VAL A N 1
ATOM 942 C CA . VAL A 1 123 ? 18.797 -10.586 -16.028 1.00 70.69 123 VAL A CA 1
ATOM 943 C C . VAL A 1 123 ? 20.295 -10.696 -15.785 1.00 70.69 123 VAL A C 1
ATOM 945 O O . VAL A 1 123 ? 21.087 -10.670 -16.722 1.00 70.69 123 VAL A O 1
ATOM 948 N N . LYS A 1 124 ? 20.696 -10.781 -14.515 1.00 72.38 124 LYS A N 1
ATOM 949 C CA . LYS A 1 124 ? 22.060 -11.199 -14.192 1.00 72.38 124 LYS A CA 1
ATOM 950 C C . LYS A 1 124 ? 22.223 -12.628 -14.702 1.00 72.38 124 LYS A C 1
ATOM 952 O O . LYS A 1 124 ? 21.288 -13.422 -14.579 1.00 72.38 124 LYS A O 1
ATOM 957 N N . GLY A 1 125 ? 23.377 -12.921 -15.297 1.00 83.56 125 GLY A N 1
ATOM 958 C CA . GLY A 1 125 ? 23.725 -14.269 -15.727 1.00 83.56 125 GLY A CA 1
ATOM 959 C C . GLY A 1 125 ? 23.764 -15.253 -14.555 1.00 83.56 125 GLY A C 1
ATOM 960 O O . GLY A 1 125 ? 23.174 -15.045 -13.489 1.00 83.56 125 GLY A O 1
ATOM 961 N N . ILE A 1 126 ? 24.487 -16.348 -14.741 1.00 88.94 126 ILE A N 1
ATOM 962 C CA . ILE A 1 126 ? 24.648 -17.334 -13.676 1.00 88.94 126 ILE A CA 1
ATOM 963 C C . ILE A 1 126 ? 25.393 -16.676 -12.509 1.00 88.94 126 ILE A C 1
ATOM 965 O O . ILE A 1 126 ? 26.458 -16.096 -12.703 1.00 88.94 126 ILE A O 1
ATOM 969 N N . HIS A 1 127 ? 24.820 -16.739 -11.309 1.00 89.81 127 HIS A N 1
ATOM 970 C CA . HIS A 1 127 ? 25.465 -16.231 -10.099 1.00 89.81 127 HIS A CA 1
ATOM 971 C C . HIS A 1 127 ? 25.149 -17.109 -8.890 1.00 89.81 127 HIS A C 1
ATOM 973 O O . HIS A 1 127 ? 24.140 -17.817 -8.862 1.00 89.81 127 HIS A O 1
ATOM 979 N N . GLU A 1 128 ? 26.012 -17.048 -7.880 1.00 92.12 128 GLU A N 1
ATOM 980 C CA . GLU A 1 128 ? 25.873 -17.800 -6.635 1.00 92.12 128 GLU A CA 1
ATOM 981 C C . GLU A 1 128 ? 25.531 -16.847 -5.488 1.00 92.12 128 GLU A C 1
ATOM 983 O O . GLU A 1 128 ? 26.148 -15.795 -5.324 1.00 92.12 128 GLU A O 1
ATOM 988 N N . HIS A 1 129 ? 24.511 -17.185 -4.702 1.00 88.06 129 HIS A N 1
ATOM 989 C CA . HIS A 1 129 ? 24.105 -16.400 -3.540 1.00 88.06 129 HIS A CA 1
ATOM 990 C C . HIS A 1 129 ? 23.602 -17.330 -2.436 1.00 88.06 129 HIS A C 1
ATOM 992 O O . HIS A 1 129 ? 22.678 -18.118 -2.643 1.00 88.06 129 HIS A O 1
ATOM 998 N N . LYS A 1 130 ? 24.217 -17.230 -1.249 1.00 89.56 130 LYS A N 1
ATOM 999 C CA . LYS A 1 130 ? 23.915 -18.064 -0.069 1.00 89.56 130 LYS A CA 1
ATOM 1000 C C . LYS A 1 130 ? 23.971 -19.576 -0.354 1.00 89.56 130 LYS A C 1
ATOM 1002 O O . LYS A 1 130 ? 23.103 -20.314 0.094 1.00 89.56 130 LYS A O 1
ATOM 1007 N N . GLY A 1 131 ? 24.962 -20.023 -1.129 1.00 91.62 131 GLY A N 1
ATOM 1008 C CA . GLY A 1 131 ? 25.152 -21.440 -1.474 1.00 91.62 131 GLY A CA 1
ATOM 1009 C C . GLY A 1 131 ? 24.228 -21.977 -2.575 1.00 91.62 131 GLY A C 1
ATOM 1010 O O . GLY A 1 131 ? 24.373 -23.126 -2.974 1.00 91.62 131 GLY A O 1
ATOM 1011 N N . TYR A 1 132 ? 23.314 -21.158 -3.107 1.00 89.62 132 TYR A N 1
ATOM 1012 C CA . TYR A 1 132 ? 22.462 -21.526 -4.237 1.00 89.62 132 TYR A CA 1
ATOM 1013 C C . TYR A 1 132 ? 22.983 -20.911 -5.535 1.00 89.62 132 TYR A C 1
ATOM 1015 O O . TYR A 1 132 ? 23.326 -19.725 -5.575 1.00 89.62 132 TYR A O 1
ATOM 1023 N N . ARG A 1 133 ? 22.982 -21.706 -6.611 1.00 90.56 133 ARG A N 1
ATOM 1024 C CA .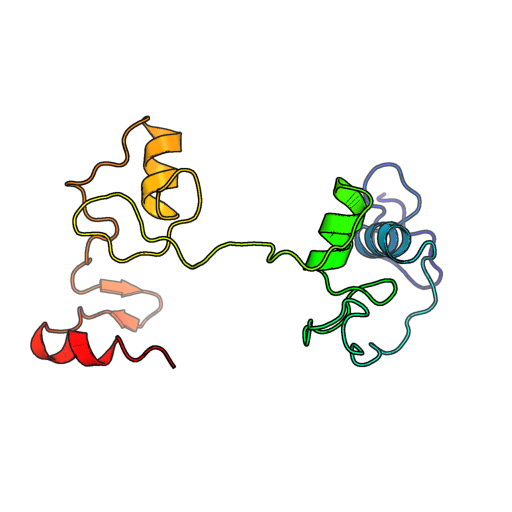 ARG A 1 133 ? 23.296 -21.253 -7.970 1.00 90.56 133 ARG A CA 1
ATOM 1025 C C . ARG A 1 133 ? 22.020 -20.842 -8.696 1.00 90.56 133 ARG A C 1
ATOM 1027 O O . ARG A 1 133 ? 21.147 -21.665 -8.960 1.00 90.56 133 ARG A O 1
ATOM 1034 N N . PHE A 1 134 ? 21.929 -19.567 -9.046 1.00 88.44 134 PHE A N 1
ATOM 1035 C CA . PHE A 1 134 ? 20.809 -18.994 -9.779 1.00 88.44 134 PHE A CA 1
ATOM 1036 C C . PHE A 1 134 ? 21.128 -19.003 -11.271 1.00 88.44 134 PHE A C 1
ATOM 1038 O O . PHE A 1 134 ? 22.067 -18.344 -11.716 1.00 88.44 134 PHE A O 1
ATOM 1045 N N . VAL A 1 135 ? 20.336 -19.748 -12.042 1.00 89.12 135 VAL A N 1
ATOM 1046 C CA . VAL A 1 135 ? 20.477 -19.874 -13.498 1.00 89.12 135 VAL A CA 1
ATOM 1047 C C . VAL A 1 135 ? 19.277 -19.197 -14.173 1.00 89.12 135 VAL A C 1
ATOM 1049 O O . VAL A 1 135 ? 18.139 -19.441 -13.756 1.00 89.12 135 VAL A O 1
ATOM 1052 N N . PRO A 1 136 ? 19.485 -18.337 -15.188 1.00 84.00 136 PRO A N 1
ATOM 1053 C CA . PRO A 1 136 ? 18.390 -17.746 -15.951 1.00 84.00 136 PRO A CA 1
ATOM 1054 C C . PRO A 1 136 ? 17.490 -18.821 -16.562 1.00 84.00 136 PRO A C 1
ATOM 1056 O O . PRO A 1 136 ? 17.978 -19.805 -17.111 1.00 84.00 136 PRO A O 1
ATOM 1059 N N . VAL A 1 137 ? 16.172 -18.622 -16.493 1.00 81.31 137 VAL A N 1
ATOM 1060 C CA . VAL A 1 137 ? 15.211 -19.551 -17.100 1.00 81.31 137 VAL A CA 1
ATOM 1061 C C . VAL A 1 137 ? 15.319 -19.447 -18.627 1.00 81.31 137 VAL A C 1
ATOM 1063 O O . VAL A 1 137 ? 15.076 -18.354 -19.156 1.00 81.31 137 VAL A O 1
ATOM 1066 N N . PRO A 1 138 ? 15.655 -20.545 -19.335 1.00 84.19 138 PRO A N 1
ATOM 1067 C CA . PRO A 1 138 ? 15.719 -20.550 -20.793 1.00 84.19 138 PRO A CA 1
ATOM 1068 C C . PRO A 1 138 ? 14.396 -20.112 -21.416 1.00 84.19 138 PRO A C 1
ATOM 1070 O O . PRO A 1 138 ? 13.329 -20.401 -20.873 1.00 84.19 138 PRO A O 1
ATOM 1073 N N . ASP A 1 139 ? 14.458 -19.466 -22.578 1.00 80.06 139 ASP A N 1
ATOM 1074 C CA . ASP A 1 139 ? 13.308 -18.849 -23.253 1.00 80.06 139 ASP A CA 1
ATOM 1075 C C . ASP A 1 139 ? 12.137 -19.820 -23.421 1.00 80.06 139 ASP A C 1
ATOM 1077 O O . ASP A 1 139 ? 11.005 -19.490 -23.062 1.00 80.06 139 ASP A O 1
ATOM 1081 N N . ARG A 1 140 ? 12.434 -21.069 -23.804 1.00 86.12 140 ARG A N 1
ATOM 1082 C CA . ARG A 1 140 ? 11.447 -22.150 -23.947 1.00 86.12 140 ARG A CA 1
ATOM 1083 C C . ARG A 1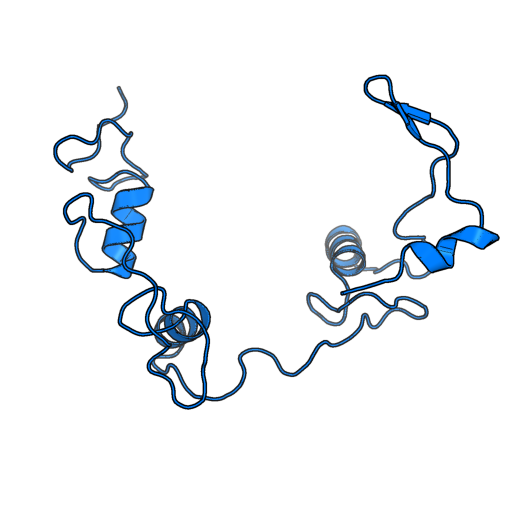 140 ? 10.664 -22.484 -22.672 1.00 86.12 140 ARG A C 1
ATOM 1085 O O . ARG A 1 140 ? 9.605 -23.077 -22.779 1.00 86.12 140 ARG A O 1
ATOM 1092 N N . TYR A 1 141 ? 11.139 -22.102 -21.487 1.00 83.62 141 TYR A N 1
ATOM 1093 C CA . TYR A 1 141 ? 10.480 -22.363 -20.199 1.00 83.62 141 TYR A CA 1
ATOM 1094 C C . TYR A 1 141 ? 9.924 -21.099 -19.528 1.00 83.62 141 TYR A C 1
ATOM 1096 O O . TYR A 1 141 ? 9.357 -21.180 -18.438 1.00 83.62 141 TYR A O 1
ATOM 1104 N N . ARG A 1 142 ? 10.058 -19.913 -20.140 1.00 74.94 142 ARG A N 1
ATOM 1105 C CA . ARG A 1 142 ? 9.593 -18.658 -19.520 1.00 74.94 142 ARG A CA 1
ATOM 1106 C C . ARG A 1 142 ? 8.070 -18.608 -19.353 1.00 74.94 142 ARG A C 1
ATOM 1108 O O . ARG A 1 142 ? 7.608 -18.072 -18.348 1.00 74.94 142 ARG A O 1
ATOM 1115 N N . HIS A 1 143 ? 7.316 -19.229 -20.265 1.00 76.31 143 HIS A N 1
ATOM 1116 C CA . HIS A 1 143 ? 5.849 -19.318 -20.215 1.00 76.31 143 HIS A CA 1
ATOM 1117 C C . HIS A 1 143 ? 5.319 -20.108 -19.001 1.00 76.31 143 HIS A C 1
ATOM 1119 O O . HIS A 1 143 ? 4.189 -19.899 -18.567 1.00 76.31 143 HIS A O 1
ATOM 1125 N N . LEU A 1 144 ? 6.139 -20.972 -18.392 1.00 76.88 144 LEU A N 1
ATOM 1126 C CA . LEU A 1 144 ? 5.766 -21.713 -17.181 1.00 76.88 144 LEU A CA 1
ATOM 1127 C C . LEU A 1 144 ? 5.749 -20.822 -15.925 1.00 76.88 144 LEU A C 1
ATOM 1129 O O . LEU A 1 144 ? 5.231 -21.224 -14.887 1.00 76.88 144 LEU A O 1
ATOM 1133 N N . ARG A 1 145 ? 6.301 -19.601 -15.995 1.00 63.31 145 ARG A N 1
ATOM 1134 C CA . ARG A 1 145 ? 6.337 -18.653 -14.866 1.00 63.31 145 ARG A CA 1
ATOM 1135 C C . ARG A 1 145 ? 5.100 -17.757 -14.769 1.00 63.31 145 ARG A C 1
ATOM 1137 O O . ARG A 1 145 ? 4.952 -17.058 -13.770 1.00 63.31 145 ARG A O 1
ATOM 1144 N N . THR A 1 146 ? 4.257 -17.725 -15.798 1.00 56.06 146 THR A N 1
ATOM 1145 C CA . THR A 1 146 ? 3.130 -16.783 -15.935 1.00 56.06 146 THR A CA 1
ATOM 1146 C C . THR A 1 146 ? 1.788 -17.325 -15.452 1.00 56.06 146 THR A C 1
ATOM 1148 O O . THR A 1 146 ? 0.783 -16.639 -15.605 1.00 56.06 146 THR A O 1
ATOM 1151 N N . ILE A 1 147 ? 1.748 -18.500 -14.814 1.00 44.62 147 ILE A N 1
ATOM 1152 C CA . ILE A 1 147 ? 0.521 -19.016 -14.194 1.00 44.62 147 ILE A CA 1
ATOM 1153 C C . ILE A 1 147 ? 0.218 -18.174 -12.944 1.00 44.62 147 ILE A C 1
ATOM 1155 O O . ILE A 1 147 ? 0.645 -18.490 -11.834 1.00 44.62 147 ILE A O 1
ATOM 1159 N N . ARG A 1 148 ? -0.485 -17.054 -13.139 1.00 46.44 148 ARG A N 1
ATOM 1160 C CA . ARG A 1 148 ? -1.214 -16.365 -12.073 1.00 46.44 148 ARG A CA 1
ATOM 1161 C C . ARG A 1 148 ? -2.434 -17.236 -11.753 1.00 46.44 148 ARG A C 1
ATOM 1163 O O . ARG A 1 148 ? -3.282 -17.411 -12.622 1.00 46.44 148 ARG A O 1
ATOM 1170 N N . ARG A 1 149 ? -2.458 -17.838 -10.562 1.00 34.12 149 ARG A N 1
ATOM 1171 C CA . ARG A 1 149 ? -3.696 -18.328 -9.939 1.00 34.12 149 ARG A CA 1
ATOM 1172 C C . ARG A 1 149 ? -4.400 -17.171 -9.253 1.00 34.12 149 ARG A C 1
ATOM 1174 O O . ARG A 1 149 ? -3.667 -16.294 -8.739 1.00 34.12 149 ARG A O 1
#

Mean predicted aligned error: 13.61 Å

Foldseek 3Di:
DFQFAPDPPGRAGPDDPDNHRPVQVVVCVQAVGSDDPDPPDFFDFAPDPPGRAGPDGPRHNPQLVVCCVVPVGSDPPDPDDDFQFAPQPPGRATPDPPSHHPQLVVVCVVPVGSPSVDDSDDPDAWDDDPNDTDHDDPPVCPVVVPPDD